Protein AF-A0A7S2XIC7-F1 (afdb_monomer)

Mean predicted aligned error: 9.88 Å

pLDDT: mean 83.04, std 16.06, range [33.81, 97.81]

Foldseek 3Di:
DPPQKQAQVCLVVLLVVLVVVLVVLVVQVVVQVVDPVHDPVSHDDPVVNVVSVCVSVVVNVCSVPCHNVVRDMGRPVVVDCVVVVQLLVQLLVQLPPDSDDDPVSSVVSSVVSVVVVVVVVVVVVVVVVDDPPDDPPDD

Secondary structure (DSSP, 8-state):
---SSB-TTTHHHHHHHHHHHHHHHHHHHHHHHH-TT--GGGS--HHHHHHHHHHHHHHHHHIIIIIIIT---B-GGGGSSHHHHHHHHHHHHHTSS-SS--HHHHHHHHHHHHHHHHHHHHH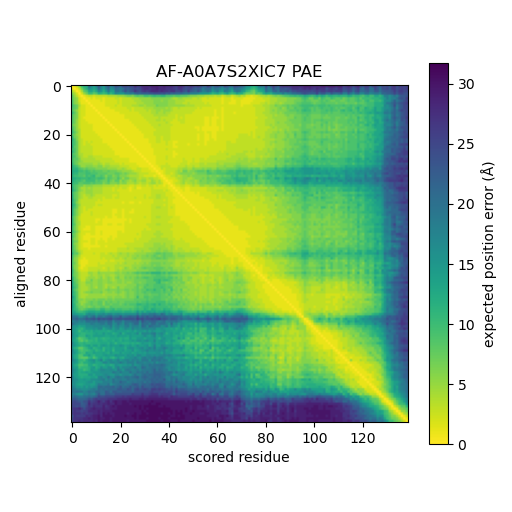HHHHHHSPPS------

Sequence (139 aa):
MYTAYYTPETADAISEKLLSILSWFSDWEKCVEDDPKLTEHNFLSRQTWNGIQRLILGTVAMIQHYVKKGGATISPRATTSDPCENHFANTRANCGSTNSPTCTMAVSCDKKAGAYAESSRVIKANNAAAPPLFQRHNY

Radius of gyration: 22.23 Å; Cα contacts (8 Å, |Δi|>4): 85; chains: 1; bounding box: 57×51×43 Å

Organism: NCBI:txid420275

Structure (mmCIF, N/CA/C/O backbone):
data_AF-A0A7S2XIC7-F1
#
_entry.id   AF-A0A7S2XIC7-F1
#
loop_
_atom_site.group_PDB
_atom_site.id
_atom_site.type_symbol
_atom_site.label_atom_id
_atom_site.label_alt_id
_atom_site.label_comp_id
_atom_site.label_asym_id
_atom_site.label_entity_id
_atom_site.label_seq_id
_atom_site.pdbx_PDB_ins_code
_atom_site.Cartn_x
_atom_site.Cartn_y
_atom_site.Cartn_z
_atom_site.occupancy
_atom_site.B_iso_or_equiv
_atom_site.auth_seq_id
_atom_site.auth_comp_id
_atom_site.auth_asym_id
_atom_site.auth_atom_id
_atom_site.pdbx_PDB_model_num
ATOM 1 N N . MET A 1 1 ? -21.105 2.862 -4.774 1.00 35.16 1 MET A N 1
ATOM 2 C CA . MET A 1 1 ? -20.630 3.658 -3.623 1.00 35.16 1 MET A CA 1
ATOM 3 C C . MET A 1 1 ? -19.250 3.125 -3.254 1.00 35.16 1 MET A C 1
ATOM 5 O O . MET A 1 1 ? -19.171 2.033 -2.715 1.00 35.16 1 MET A O 1
ATOM 9 N N . TYR A 1 2 ? -18.164 3.784 -3.667 1.00 41.81 2 TYR A N 1
ATOM 10 C CA . TYR A 1 2 ? -16.813 3.357 -3.280 1.00 41.81 2 TYR A CA 1
ATOM 11 C C . TYR A 1 2 ? -16.569 3.857 -1.858 1.00 41.81 2 TYR A C 1
ATOM 13 O O . TYR A 1 2 ? -16.404 5.057 -1.645 1.00 41.81 2 TYR A O 1
ATOM 21 N N . THR A 1 3 ? -16.636 2.969 -0.871 1.00 50.62 3 THR A N 1
ATOM 22 C CA . THR A 1 3 ? -16.317 3.327 0.510 1.00 50.62 3 THR A CA 1
ATOM 23 C C . THR A 1 3 ? -14.835 3.678 0.580 1.00 50.62 3 THR A C 1
ATOM 25 O O . THR A 1 3 ? -13.970 2.848 0.324 1.00 50.62 3 THR A O 1
ATOM 28 N N . ALA A 1 4 ? -14.538 4.936 0.910 1.00 71.44 4 ALA A N 1
ATOM 29 C CA . ALA A 1 4 ? -13.183 5.480 1.029 1.00 71.44 4 ALA A CA 1
ATOM 30 C C . ALA A 1 4 ? -12.382 4.906 2.221 1.00 71.44 4 ALA A C 1
ATOM 32 O O . ALA A 1 4 ? -11.345 5.457 2.582 1.00 71.44 4 ALA A O 1
ATOM 33 N N . TYR A 1 5 ? -12.877 3.838 2.849 1.00 85.69 5 TYR A N 1
ATOM 34 C CA . TYR A 1 5 ? -12.397 3.271 4.100 1.00 85.69 5 TYR A CA 1
ATOM 35 C C . TYR A 1 5 ? -12.427 1.746 4.038 1.00 85.69 5 TYR A C 1
ATOM 37 O O . TYR A 1 5 ? -13.311 1.157 3.416 1.00 85.69 5 TYR A O 1
ATOM 45 N N . TYR A 1 6 ? -11.472 1.128 4.722 1.00 89.81 6 TYR A N 1
ATOM 46 C CA . TYR A 1 6 ? -11.457 -0.296 5.016 1.00 89.81 6 TYR A CA 1
ATOM 47 C C . TYR A 1 6 ? -12.249 -0.520 6.303 1.00 89.81 6 TYR A C 1
ATOM 49 O O . TYR A 1 6 ? -11.846 -0.031 7.360 1.00 89.81 6 TYR A O 1
ATOM 57 N N . THR A 1 7 ? -13.372 -1.226 6.202 1.00 93.25 7 THR A N 1
ATOM 58 C CA . THR A 1 7 ? -14.267 -1.546 7.327 1.00 93.25 7 THR A CA 1
ATOM 59 C C . THR A 1 7 ? -14.411 -3.064 7.474 1.00 93.25 7 THR A C 1
ATOM 61 O O . THR A 1 7 ? -14.138 -3.783 6.506 1.00 93.25 7 THR A O 1
ATOM 64 N N . PRO A 1 8 ? -14.849 -3.588 8.634 1.00 92.38 8 PRO A N 1
ATOM 65 C CA . PRO A 1 8 ? -15.044 -5.028 8.820 1.00 92.38 8 PRO A CA 1
ATOM 66 C C . PRO A 1 8 ? -15.951 -5.675 7.762 1.00 92.38 8 PRO A C 1
ATOM 68 O O . PRO A 1 8 ? -15.687 -6.797 7.334 1.00 92.38 8 PRO A O 1
ATOM 71 N N . GLU A 1 9 ? -16.968 -4.952 7.288 1.00 93.00 9 GLU A N 1
ATOM 72 C CA . GLU A 1 9 ? -17.941 -5.422 6.292 1.00 93.00 9 GLU A CA 1
ATOM 73 C C . GLU A 1 9 ? -17.351 -5.483 4.879 1.00 93.00 9 GLU A C 1
ATOM 75 O O . GLU A 1 9 ? -17.787 -6.274 4.048 1.00 93.00 9 GLU A O 1
ATOM 80 N N . THR A 1 10 ? -16.368 -4.630 4.589 1.00 91.62 10 THR A N 1
ATOM 81 C CA . THR A 1 10 ? -15.768 -4.495 3.252 1.00 91.62 10 THR A CA 1
ATOM 82 C C . THR A 1 10 ? -14.412 -5.184 3.134 1.00 91.62 10 THR A C 1
ATOM 84 O O . THR A 1 10 ? -13.912 -5.382 2.026 1.00 91.62 10 THR A O 1
ATOM 87 N N . ALA A 1 11 ? -13.818 -5.568 4.263 1.00 92.31 11 ALA A N 1
ATOM 88 C CA . ALA A 1 11 ? -12.459 -6.073 4.356 1.00 92.31 11 ALA A CA 1
ATOM 89 C C . ALA A 1 11 ? -12.188 -7.313 3.494 1.00 92.31 11 ALA A C 1
ATOM 91 O O . ALA A 1 11 ? -11.136 -7.369 2.853 1.00 92.31 11 ALA A O 1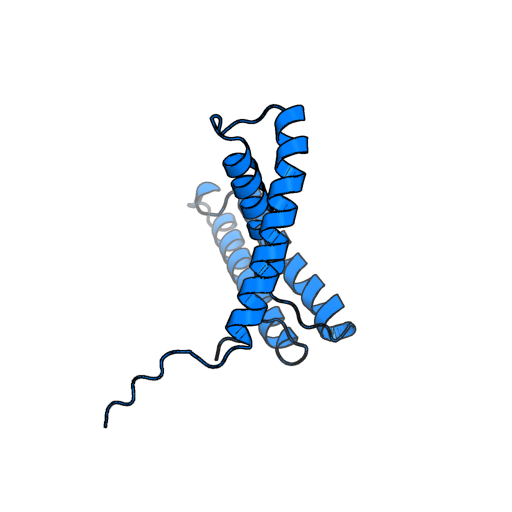
ATOM 92 N N . ASP A 1 12 ? -13.118 -8.270 3.438 1.00 94.75 12 ASP A N 1
ATOM 93 C CA . ASP A 1 12 ? -12.939 -9.486 2.630 1.00 94.75 12 ASP A CA 1
ATOM 94 C C . ASP A 1 12 ? -12.954 -9.146 1.140 1.00 94.75 12 ASP A C 1
ATOM 96 O O . ASP A 1 12 ? -11.987 -9.418 0.434 1.00 94.75 12 ASP A O 1
ATOM 100 N N . ALA A 1 13 ? -13.981 -8.422 0.689 1.00 94.88 13 ALA A N 1
ATOM 101 C CA . ALA A 1 13 ? -14.116 -8.011 -0.706 1.00 94.88 13 ALA A CA 1
ATOM 102 C C . ALA A 1 13 ? -12.934 -7.153 -1.193 1.00 94.88 13 ALA A C 1
ATOM 104 O O . ALA A 1 13 ? -12.535 -7.229 -2.356 1.00 94.88 13 ALA A O 1
ATOM 105 N N . ILE A 1 14 ? -12.366 -6.310 -0.325 1.00 93.06 14 ILE A N 1
ATOM 106 C CA . ILE A 1 14 ? -11.173 -5.518 -0.651 1.00 93.06 14 ILE A CA 1
ATOM 107 C C . ILE A 1 14 ? -9.930 -6.411 -0.701 1.00 93.06 14 ILE A C 1
ATOM 109 O O . ILE A 1 14 ? -9.144 -6.291 -1.640 1.00 93.06 14 ILE A O 1
ATOM 113 N N . SER A 1 15 ? -9.760 -7.312 0.270 1.00 95.06 15 SER A N 1
ATOM 114 C CA . SER A 1 15 ? -8.629 -8.248 0.302 1.00 95.06 15 SER A CA 1
ATOM 115 C C . SER A 1 15 ? -8.615 -9.148 -0.934 1.00 95.06 15 SER A C 1
ATOM 117 O O . SER A 1 15 ? -7.577 -9.290 -1.572 1.00 95.06 15 SER A O 1
ATOM 119 N N . GLU A 1 16 ? -9.767 -9.690 -1.326 1.00 96.81 16 GLU A N 1
ATOM 120 C CA . GLU A 1 16 ? -9.917 -10.516 -2.528 1.00 96.81 16 GLU A CA 1
ATOM 121 C C . GLU A 1 16 ? -9.555 -9.749 -3.800 1.00 96.81 16 GLU A C 1
ATOM 123 O O . GLU A 1 16 ? -8.805 -10.255 -4.633 1.00 96.81 16 GLU A O 1
ATOM 128 N N . LYS A 1 17 ? -10.015 -8.499 -3.941 1.00 95.94 17 LYS A N 1
ATOM 129 C CA . LYS A 1 17 ? -9.649 -7.652 -5.088 1.00 95.94 17 LYS A CA 1
ATOM 130 C C . LYS A 1 17 ? -8.148 -7.395 -5.154 1.00 95.94 17 LYS A C 1
ATOM 132 O O . LYS A 1 17 ? -7.562 -7.480 -6.229 1.00 95.94 17 LYS A O 1
ATOM 137 N N . LEU A 1 18 ? -7.525 -7.095 -4.017 1.00 95.56 18 LEU A N 1
ATOM 138 C CA . LEU A 1 18 ? -6.082 -6.880 -3.928 1.00 95.56 18 LEU A CA 1
ATOM 139 C C . LEU A 1 18 ? -5.299 -8.142 -4.321 1.00 95.56 18 LEU A C 1
ATOM 141 O O . LEU A 1 18 ? -4.353 -8.058 -5.102 1.00 95.56 18 LEU A O 1
ATOM 145 N N . LEU A 1 19 ? -5.719 -9.313 -3.838 1.00 97.69 19 LEU A N 1
ATOM 146 C CA . LEU A 1 19 ? -5.098 -10.593 -4.187 1.00 97.69 19 LEU A CA 1
ATOM 147 C C . LEU A 1 19 ? -5.337 -10.984 -5.652 1.00 97.69 19 LEU A C 1
ATOM 149 O O . LEU A 1 19 ? -4.441 -11.535 -6.283 1.00 97.69 19 LEU A O 1
ATOM 153 N N . SER A 1 20 ? -6.496 -10.650 -6.223 1.00 97.81 20 SER A N 1
ATOM 154 C CA . SER A 1 20 ? -6.774 -10.848 -7.650 1.00 97.81 20 SER A CA 1
ATOM 155 C C . SER A 1 20 ? -5.857 -9.998 -8.533 1.00 97.81 20 SER A C 1
ATOM 157 O O . SER A 1 20 ? -5.329 -10.505 -9.521 1.00 97.81 20 SER A O 1
ATOM 159 N N . ILE A 1 21 ? -5.603 -8.741 -8.151 1.00 95.94 21 ILE A N 1
ATOM 160 C CA . ILE A 1 21 ? -4.622 -7.884 -8.834 1.00 95.94 21 ILE A CA 1
ATOM 161 C C . ILE A 1 21 ? -3.230 -8.515 -8.756 1.00 95.94 21 ILE A C 1
ATOM 163 O O . ILE A 1 21 ? -2.544 -8.599 -9.771 1.00 95.94 21 ILE A O 1
ATOM 167 N N . LEU A 1 22 ? -2.821 -8.986 -7.574 1.00 97.19 22 LEU A N 1
ATOM 168 C CA . LEU A 1 22 ? -1.524 -9.641 -7.400 1.00 97.19 22 LEU A CA 1
ATOM 169 C C . LEU A 1 22 ? -1.387 -10.879 -8.294 1.00 97.19 22 LEU A C 1
ATOM 171 O O . LEU A 1 22 ? -0.378 -11.007 -8.979 1.00 97.19 22 LEU A O 1
ATOM 175 N N . SER A 1 23 ? -2.413 -11.736 -8.327 1.00 97.69 23 SER A N 1
ATOM 176 C CA . SER A 1 23 ? -2.452 -12.918 -9.195 1.00 97.69 23 SER A CA 1
ATOM 177 C C . SER A 1 23 ? -2.285 -12.536 -10.661 1.00 97.69 23 SER A C 1
ATOM 179 O O . SER A 1 23 ? -1.455 -13.119 -11.344 1.00 97.69 23 SER A O 1
ATOM 181 N N . TRP A 1 24 ? -3.008 -11.515 -11.128 1.00 97.44 24 TRP A N 1
ATOM 182 C CA . TRP A 1 24 ? -2.917 -11.064 -12.515 1.00 97.44 24 TRP A CA 1
ATOM 183 C C . TRP A 1 24 ? -1.504 -10.592 -12.889 1.00 97.44 24 TRP A C 1
ATOM 185 O O . TRP A 1 24 ? -1.001 -10.936 -13.956 1.00 97.44 24 TRP A O 1
ATOM 195 N N . PHE A 1 25 ? -0.832 -9.843 -12.007 1.00 96.75 25 PHE A N 1
ATOM 196 C CA . PHE A 1 25 ? 0.557 -9.438 -12.244 1.00 96.75 25 PHE A CA 1
ATOM 197 C C . PHE A 1 25 ? 1.528 -10.623 -12.210 1.00 96.75 25 PHE A C 1
ATOM 199 O O . PHE A 1 25 ? 2.455 -10.650 -13.013 1.00 96.75 25 PHE A O 1
ATOM 206 N N . SER A 1 26 ? 1.319 -11.594 -11.319 1.00 96.88 26 SER A N 1
ATOM 207 C CA . SER A 1 26 ? 2.116 -12.826 -11.284 1.00 96.88 26 SER A CA 1
ATOM 208 C C . SER A 1 26 ? 1.942 -13.664 -12.550 1.00 96.88 26 SER A C 1
ATOM 210 O O . SER A 1 26 ? 2.919 -14.195 -13.071 1.00 96.88 26 SER A O 1
ATOM 212 N N . ASP A 1 27 ? 0.723 -13.746 -13.084 1.00 96.88 27 ASP A N 1
ATOM 213 C CA . ASP A 1 27 ? 0.466 -14.429 -14.351 1.00 96.88 27 ASP A CA 1
ATOM 214 C C . ASP A 1 27 ? 1.148 -13.698 -15.516 1.00 96.88 27 ASP A C 1
ATOM 216 O O . ASP A 1 27 ? 1.718 -14.341 -16.397 1.00 96.88 27 ASP A O 1
ATOM 220 N N . TRP A 1 28 ? 1.154 -12.359 -15.506 1.00 95.44 28 TRP A N 1
ATOM 221 C CA . TRP A 1 28 ? 1.872 -11.563 -16.504 1.00 95.44 28 TRP A CA 1
ATOM 222 C C . TRP A 1 28 ? 3.394 -11.762 -16.420 1.00 95.44 28 TRP A C 1
ATOM 224 O O . TRP A 1 28 ? 4.015 -11.998 -17.455 1.00 95.44 28 TRP A O 1
ATOM 234 N N . GLU A 1 29 ? 3.984 -11.729 -15.220 1.00 95.69 29 GLU A N 1
ATOM 235 C CA . GLU A 1 29 ? 5.410 -12.025 -15.002 1.00 95.69 29 GLU A CA 1
ATOM 236 C C . GLU A 1 29 ? 5.776 -13.380 -15.611 1.00 95.69 29 GLU A C 1
ATOM 238 O O . GLU A 1 29 ? 6.668 -13.466 -16.453 1.00 95.69 29 GLU A O 1
ATOM 243 N N . LYS A 1 30 ? 5.000 -14.416 -15.280 1.00 95.19 30 LYS A N 1
ATOM 244 C CA . LYS A 1 30 ? 5.218 -15.767 -15.791 1.00 95.19 30 LYS A CA 1
ATOM 245 C C . LYS A 1 30 ? 5.082 -15.858 -17.313 1.00 95.19 30 LYS A C 1
ATOM 247 O O . LYS A 1 30 ? 5.900 -16.499 -17.959 1.00 95.19 30 LYS A O 1
ATOM 252 N N . CYS A 1 31 ? 4.087 -15.192 -17.906 1.00 95.25 31 CYS A N 1
ATOM 253 C CA . CYS A 1 31 ? 3.943 -15.144 -19.366 1.00 95.25 31 CYS A CA 1
ATOM 254 C C . CYS A 1 31 ? 5.173 -14.531 -20.053 1.00 95.25 31 CYS A C 1
ATOM 256 O O . CYS A 1 31 ? 5.513 -14.936 -21.161 1.00 95.25 31 CYS A O 1
ATOM 258 N N . VAL A 1 32 ? 5.818 -13.547 -19.417 1.00 93.69 32 VAL A N 1
ATOM 259 C CA . VAL A 1 32 ? 7.046 -12.928 -19.932 1.00 93.69 32 VAL A CA 1
ATOM 260 C C . VAL A 1 32 ? 8.247 -13.859 -19.770 1.00 93.69 32 VAL A C 1
ATOM 262 O O . VAL A 1 32 ? 9.056 -13.943 -20.688 1.00 93.69 32 VAL A O 1
ATOM 265 N N . GLU A 1 33 ? 8.356 -14.570 -18.646 1.00 92.56 33 GLU A N 1
ATOM 266 C CA . GLU A 1 33 ? 9.439 -15.535 -18.395 1.00 92.56 33 GLU A CA 1
ATOM 267 C C . GLU A 1 33 ? 9.367 -16.773 -19.306 1.00 92.56 33 GLU A C 1
ATOM 269 O O . GLU A 1 33 ? 10.403 -17.287 -19.730 1.00 92.56 33 GLU A O 1
ATOM 274 N N . ASP A 1 34 ? 8.156 -17.236 -19.628 1.00 94.75 34 ASP A N 1
ATOM 275 C CA . ASP A 1 34 ? 7.924 -18.445 -20.425 1.00 94.75 34 ASP A CA 1
ATOM 276 C C . ASP A 1 34 ? 8.048 -18.205 -21.951 1.00 94.75 34 ASP A C 1
ATOM 278 O O . ASP A 1 34 ? 8.207 -19.169 -22.708 1.00 94.75 34 ASP A O 1
ATOM 282 N N . ASP A 1 35 ? 7.980 -16.954 -22.438 1.00 93.94 35 ASP A N 1
ATOM 283 C CA . ASP A 1 35 ? 8.106 -16.634 -23.870 1.00 93.94 35 ASP A CA 1
ATOM 284 C C . ASP A 1 35 ? 9.559 -16.276 -24.250 1.00 93.94 35 ASP A C 1
ATOM 286 O O . ASP A 1 35 ? 10.038 -15.185 -23.933 1.00 93.94 35 ASP A O 1
ATOM 290 N N . PRO A 1 36 ? 10.261 -17.123 -25.029 1.00 91.00 36 PRO A N 1
ATOM 291 C CA . PRO A 1 36 ? 11.650 -16.881 -25.422 1.00 91.00 36 PRO A CA 1
ATOM 292 C C . PRO A 1 36 ? 11.845 -15.668 -26.350 1.00 91.00 36 PRO A C 1
ATOM 294 O O . PRO A 1 36 ? 12.985 -15.308 -26.648 1.00 91.00 36 PRO A O 1
ATOM 297 N N . LYS A 1 37 ? 10.768 -15.059 -26.865 1.00 93.31 37 LYS A N 1
ATOM 298 C CA . LYS A 1 37 ? 10.822 -13.827 -27.672 1.00 93.31 37 LYS A CA 1
ATOM 299 C C . LYS A 1 37 ? 10.766 -12.562 -26.822 1.00 93.31 37 LYS A C 1
ATOM 301 O O . LYS A 1 37 ? 11.027 -11.478 -27.349 1.00 93.31 37 LYS A O 1
ATOM 306 N N . LEU A 1 38 ? 10.374 -12.683 -25.558 1.00 91.00 38 LEU A N 1
ATOM 307 C CA . LEU A 1 38 ? 10.271 -11.570 -24.631 1.00 91.00 38 LEU A CA 1
ATOM 308 C C . LEU A 1 38 ? 11.558 -11.444 -23.816 1.00 91.00 38 LEU A C 1
ATOM 310 O O . LEU A 1 38 ? 12.379 -12.353 -23.720 1.00 91.00 38 LEU A O 1
ATOM 314 N N . THR A 1 39 ? 11.764 -10.251 -23.281 1.00 88.50 39 THR A N 1
ATOM 315 C CA . THR A 1 39 ? 12.936 -9.895 -22.484 1.00 88.50 39 THR A CA 1
ATOM 316 C C . THR A 1 39 ? 12.495 -9.418 -21.110 1.00 88.50 39 THR A C 1
ATOM 318 O O . THR A 1 39 ? 11.330 -9.076 -20.900 1.00 88.50 39 THR A O 1
ATOM 321 N N . GLU A 1 40 ? 13.441 -9.293 -20.182 1.00 79.94 40 GLU A N 1
ATOM 322 C CA . GLU A 1 40 ? 13.197 -8.736 -18.844 1.00 79.94 40 GLU A CA 1
ATOM 323 C C . GLU A 1 40 ? 12.584 -7.319 -18.856 1.00 79.94 40 GLU A C 1
ATOM 325 O O . GLU A 1 40 ? 11.990 -6.891 -17.871 1.00 79.94 40 GLU A O 1
ATOM 330 N N . HIS A 1 41 ? 12.673 -6.590 -19.975 1.00 88.50 41 HIS A N 1
ATOM 331 C CA . HIS A 1 41 ? 12.070 -5.264 -20.145 1.00 88.50 41 HIS A CA 1
ATOM 332 C C . HIS A 1 41 ? 10.582 -5.296 -20.527 1.00 88.50 41 HIS A C 1
ATOM 334 O O . HIS A 1 41 ? 9.935 -4.249 -20.562 1.00 88.50 41 HIS A O 1
ATOM 340 N N . ASN A 1 42 ? 10.031 -6.472 -20.834 1.00 93.94 42 ASN A N 1
ATOM 341 C CA . ASN A 1 42 ? 8.613 -6.650 -21.149 1.00 93.94 42 ASN A CA 1
ATOM 342 C C . ASN A 1 42 ? 7.738 -6.791 -19.895 1.00 93.94 42 ASN A C 1
ATOM 344 O O . ASN A 1 42 ? 6.511 -6.782 -20.004 1.00 93.94 42 ASN A O 1
ATOM 348 N N . PHE A 1 43 ? 8.365 -6.879 -18.721 1.00 95.88 43 PHE A N 1
ATOM 349 C CA . PHE A 1 43 ? 7.716 -6.806 -17.421 1.00 95.88 43 PHE A CA 1
ATOM 350 C C . PHE A 1 43 ? 8.273 -5.633 -16.598 1.00 95.88 43 PHE A C 1
ATOM 352 O O . PHE A 1 43 ? 9.159 -4.888 -17.020 1.00 95.88 43 PHE A O 1
ATOM 359 N N . LEU A 1 44 ? 7.710 -5.432 -15.409 1.00 94.56 44 LEU A N 1
ATOM 360 C CA . LEU A 1 44 ? 8.183 -4.438 -14.460 1.00 94.56 44 LEU A CA 1
ATOM 361 C C . LEU A 1 44 ? 9.607 -4.755 -13.999 1.00 94.56 44 LEU A C 1
ATOM 363 O O . LEU A 1 44 ? 9.977 -5.912 -13.811 1.00 94.56 44 LEU A O 1
ATOM 367 N N . SER A 1 45 ? 10.384 -3.707 -13.710 1.00 94.88 45 SER A N 1
ATOM 368 C CA . SER A 1 45 ? 11.681 -3.897 -13.061 1.00 94.88 45 SER A CA 1
ATOM 369 C C . SER A 1 45 ? 11.512 -4.674 -11.752 1.00 94.88 45 SER A C 1
ATOM 371 O O . SER A 1 45 ? 10.540 -4.466 -11.016 1.00 94.88 45 SER A O 1
ATOM 373 N N . ARG A 1 46 ? 12.496 -5.508 -11.402 1.00 92.56 46 ARG A N 1
ATOM 374 C CA . ARG A 1 46 ? 12.472 -6.293 -10.157 1.00 92.56 46 ARG A CA 1
ATOM 375 C C . ARG A 1 46 ? 12.216 -5.432 -8.917 1.00 92.56 46 ARG A C 1
ATOM 377 O O . ARG A 1 46 ? 11.522 -5.855 -7.996 1.00 92.56 46 ARG A O 1
ATOM 384 N N . GLN A 1 47 ? 12.765 -4.217 -8.878 1.00 94.94 47 GLN A N 1
ATOM 385 C CA . GLN A 1 47 ? 12.545 -3.287 -7.770 1.00 94.94 47 GLN A CA 1
ATOM 386 C C . GLN A 1 47 ? 11.084 -2.828 -7.697 1.00 94.94 47 GLN A C 1
ATOM 388 O O . GLN A 1 47 ? 10.491 -2.851 -6.617 1.00 94.94 47 GLN A O 1
ATOM 393 N N . THR A 1 48 ? 10.503 -2.441 -8.833 1.00 95.06 48 THR A N 1
ATOM 394 C CA . THR A 1 48 ? 9.095 -2.036 -8.926 1.00 95.06 48 THR A CA 1
ATOM 395 C C . THR A 1 48 ? 8.174 -3.187 -8.543 1.00 95.06 48 THR A C 1
ATOM 397 O O . THR A 1 48 ? 7.269 -2.997 -7.733 1.00 95.06 48 THR A O 1
ATOM 400 N N . TRP A 1 49 ? 8.436 -4.385 -9.067 1.00 95.62 49 TRP A N 1
ATOM 401 C CA . TRP A 1 49 ? 7.610 -5.555 -8.800 1.00 95.62 49 TRP A CA 1
ATOM 402 C C . TRP A 1 49 ? 7.619 -5.950 -7.321 1.00 95.62 49 TRP A C 1
ATOM 404 O O . TRP A 1 49 ? 6.560 -6.0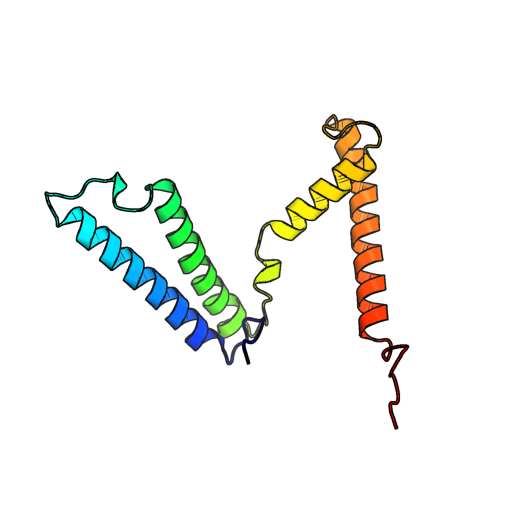16 -6.696 1.00 95.62 49 TRP A O 1
ATOM 414 N N . ASN A 1 50 ? 8.806 -6.058 -6.714 1.00 95.75 50 ASN A N 1
ATOM 415 C CA . ASN A 1 50 ? 8.945 -6.278 -5.271 1.00 95.75 50 ASN A CA 1
ATOM 416 C C . ASN A 1 50 ? 8.189 -5.219 -4.448 1.00 95.75 50 ASN A C 1
ATOM 418 O O . ASN A 1 50 ? 7.622 -5.526 -3.397 1.00 95.75 50 ASN A O 1
ATOM 422 N N . GLY A 1 51 ? 8.195 -3.962 -4.902 1.00 96.12 51 GLY A N 1
ATOM 423 C CA . GLY A 1 51 ? 7.450 -2.872 -4.276 1.00 96.12 51 GLY A CA 1
ATOM 424 C C . GLY A 1 51 ? 5.939 -3.105 -4.304 1.00 96.12 51 GLY A C 1
ATOM 425 O O . GLY A 1 51 ? 5.286 -2.993 -3.267 1.00 96.12 51 GLY A O 1
ATOM 426 N N . ILE A 1 52 ? 5.394 -3.490 -5.460 1.00 95.44 52 ILE A N 1
ATOM 427 C CA . ILE A 1 52 ? 3.965 -3.788 -5.634 1.00 95.44 52 ILE A CA 1
ATOM 428 C C . ILE A 1 52 ? 3.545 -4.983 -4.775 1.00 95.44 52 ILE A C 1
ATOM 430 O O . ILE A 1 52 ? 2.549 -4.890 -4.057 1.00 95.44 52 ILE A O 1
ATOM 434 N N . GLN A 1 53 ? 4.321 -6.072 -4.778 1.00 97.12 53 GLN A N 1
ATOM 435 C CA . GLN A 1 53 ? 4.039 -7.251 -3.953 1.00 97.12 53 GLN A CA 1
ATOM 436 C C . GLN A 1 53 ? 3.955 -6.887 -2.467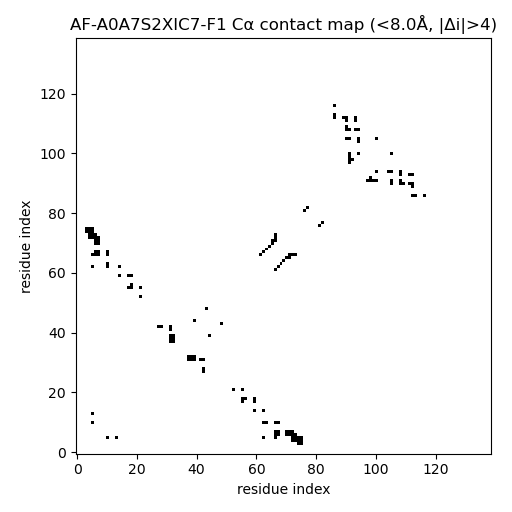 1.00 97.12 53 GLN A C 1
ATOM 438 O O . GLN A 1 53 ? 2.987 -7.235 -1.789 1.00 97.12 53 GLN A O 1
ATOM 443 N N . ARG A 1 54 ? 4.940 -6.134 -1.959 1.00 96.38 54 ARG A N 1
ATOM 444 C CA . ARG A 1 54 ? 4.964 -5.675 -0.560 1.00 96.38 54 ARG A CA 1
ATOM 445 C C . ARG A 1 54 ? 3.794 -4.754 -0.238 1.00 96.38 54 ARG A C 1
ATOM 447 O O . ARG A 1 54 ? 3.203 -4.897 0.829 1.00 96.38 54 ARG A O 1
ATOM 454 N N . LEU A 1 55 ? 3.454 -3.836 -1.142 1.00 94.75 55 LEU A N 1
ATOM 455 C CA . LEU A 1 55 ? 2.328 -2.923 -0.965 1.00 94.75 55 LEU A CA 1
ATOM 456 C C . LEU A 1 55 ? 1.011 -3.695 -0.845 1.00 94.75 55 LEU A C 1
ATOM 458 O O . LEU A 1 55 ? 0.249 -3.469 0.096 1.00 94.75 55 LEU A O 1
ATOM 462 N N . ILE A 1 56 ? 0.757 -4.627 -1.764 1.00 95.88 56 ILE A N 1
ATOM 463 C CA . ILE A 1 56 ? -0.480 -5.409 -1.783 1.00 95.88 56 ILE A CA 1
ATOM 464 C C . ILE A 1 56 ? -0.557 -6.326 -0.560 1.00 95.88 56 ILE A C 1
ATOM 466 O O . ILE A 1 56 ? -1.513 -6.237 0.211 1.00 95.88 56 ILE A O 1
ATOM 470 N N . LEU A 1 57 ? 0.458 -7.165 -0.338 1.00 97.44 57 LEU A N 1
ATOM 471 C CA . LEU A 1 57 ? 0.459 -8.132 0.764 1.00 97.44 57 LEU A CA 1
ATOM 472 C C . LEU A 1 57 ? 0.461 -7.442 2.131 1.00 97.44 57 LEU A C 1
ATOM 474 O O . LEU A 1 57 ? -0.246 -7.876 3.038 1.00 97.44 57 LEU A O 1
ATOM 478 N N . GLY A 1 58 ? 1.197 -6.336 2.272 1.00 95.94 58 GLY A N 1
ATOM 479 C CA . GLY A 1 58 ? 1.187 -5.516 3.482 1.00 95.94 58 GLY A CA 1
ATOM 480 C C . GLY A 1 58 ? -0.187 -4.903 3.754 1.00 95.94 58 GLY A C 1
ATOM 481 O O . GLY A 1 58 ? -0.663 -4.941 4.889 1.00 95.94 58 GLY A O 1
ATOM 482 N N . THR A 1 59 ? -0.868 -4.413 2.713 1.00 94.69 59 THR A N 1
ATOM 483 C CA . THR A 1 59 ? -2.232 -3.875 2.838 1.00 94.69 59 THR A CA 1
ATOM 484 C C . THR A 1 59 ? -3.222 -4.965 3.245 1.00 94.69 59 THR A C 1
ATOM 486 O O . THR A 1 59 ? -4.013 -4.755 4.163 1.00 94.69 59 THR A O 1
ATOM 489 N N . VAL A 1 60 ? -3.154 -6.148 2.626 1.00 96.38 60 VAL A N 1
ATOM 490 C CA . VAL A 1 60 ? -4.001 -7.293 2.994 1.00 96.38 60 VAL A CA 1
ATOM 491 C C . VAL A 1 60 ? -3.743 -7.710 4.443 1.00 96.38 60 VAL A C 1
ATOM 493 O O . VAL A 1 60 ? -4.690 -7.831 5.215 1.00 96.38 60 VAL A O 1
ATOM 496 N N . ALA A 1 61 ? -2.482 -7.854 4.858 1.00 97.06 61 ALA A N 1
ATOM 497 C CA . ALA A 1 61 ? -2.136 -8.206 6.235 1.00 97.06 61 ALA A CA 1
ATOM 498 C C . ALA A 1 61 ? -2.660 -7.174 7.250 1.00 97.06 61 ALA A C 1
ATOM 500 O O . ALA A 1 61 ? -3.214 -7.547 8.286 1.00 97.06 61 ALA A O 1
ATOM 501 N N . MET A 1 62 ? -2.550 -5.881 6.933 1.00 95.50 62 MET A N 1
ATOM 502 C CA . MET A 1 62 ? -3.096 -4.796 7.749 1.00 95.50 62 MET A CA 1
ATOM 503 C C . MET A 1 62 ? -4.624 -4.891 7.873 1.00 95.50 62 MET A C 1
ATOM 505 O O . MET A 1 62 ? -5.149 -4.774 8.981 1.00 95.50 62 MET A O 1
ATOM 509 N N . ILE A 1 63 ? -5.339 -5.136 6.770 1.00 95.00 63 ILE A N 1
ATOM 510 C CA . ILE A 1 63 ? -6.798 -5.325 6.776 1.00 95.00 63 ILE A CA 1
ATOM 511 C C . ILE A 1 63 ? -7.170 -6.533 7.645 1.00 95.00 63 ILE A C 1
ATOM 513 O O . ILE A 1 63 ? -8.013 -6.424 8.534 1.00 95.00 63 ILE A O 1
ATOM 517 N N . GLN A 1 64 ? -6.510 -7.673 7.452 1.00 95.50 64 GLN A N 1
ATOM 518 C CA . GLN A 1 64 ? -6.808 -8.891 8.207 1.00 95.50 64 GLN A CA 1
ATOM 519 C C . GLN A 1 64 ? -6.564 -8.710 9.714 1.00 95.50 64 GLN A C 1
ATOM 521 O O . GLN A 1 64 ? -7.394 -9.095 10.541 1.00 95.50 64 GLN A O 1
ATOM 526 N N . HIS A 1 65 ? -5.451 -8.078 10.090 1.00 95.62 65 HIS A N 1
ATOM 527 C CA . HIS A 1 65 ? -5.081 -7.923 11.493 1.00 95.62 65 HIS A CA 1
ATOM 528 C C . HIS A 1 65 ? -5.877 -6.827 12.211 1.00 95.62 65 HIS A C 1
ATOM 530 O O . HIS A 1 65 ? -6.432 -7.067 13.282 1.00 95.62 65 HIS A O 1
ATOM 536 N N . TYR A 1 66 ? -5.947 -5.623 11.642 1.00 92.56 66 TYR A N 1
ATOM 537 C CA . TYR A 1 66 ? -6.525 -4.471 12.335 1.00 92.56 66 TYR A CA 1
ATOM 538 C C . TYR A 1 66 ? -8.016 -4.296 12.058 1.00 92.56 66 TYR A C 1
ATOM 540 O O . TYR A 1 66 ? -8.762 -3.958 12.972 1.00 92.56 66 TYR A O 1
ATOM 548 N N . VAL A 1 67 ? -8.472 -4.555 10.830 1.00 93.12 67 VAL A N 1
ATOM 549 C CA . VAL A 1 67 ? -9.876 -4.339 10.445 1.00 93.12 67 VAL A CA 1
ATOM 550 C C . VAL A 1 67 ? -10.719 -5.566 10.784 1.00 93.12 67 VAL A C 1
ATOM 552 O O . VAL A 1 67 ? -11.665 -5.459 11.557 1.00 93.12 67 VAL A O 1
ATOM 555 N N . LYS A 1 68 ? -10.356 -6.753 10.279 1.00 91.56 68 LYS A N 1
ATOM 556 C CA . LYS A 1 68 ? -11.141 -7.984 10.501 1.00 91.56 68 LYS A CA 1
ATOM 557 C C . LYS A 1 68 ? -11.042 -8.493 11.931 1.00 91.56 68 LYS A C 1
ATOM 559 O O . LYS A 1 68 ? -12.066 -8.697 12.573 1.00 91.56 68 LYS A O 1
ATOM 564 N N . LYS A 1 69 ? -9.823 -8.708 12.433 1.00 92.00 69 LYS A N 1
ATOM 565 C CA . LYS A 1 69 ? -9.619 -9.21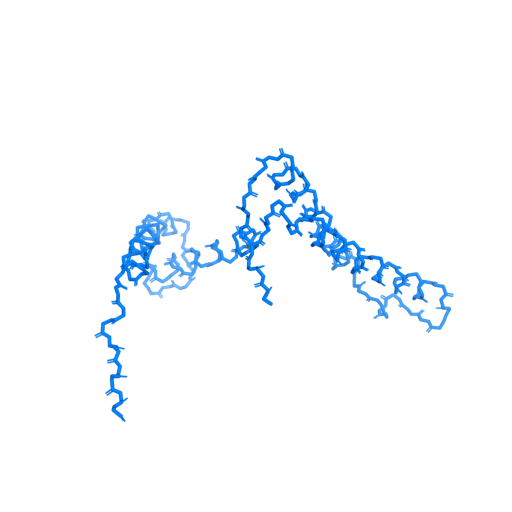6 13.798 1.00 92.00 69 LYS A CA 1
ATOM 566 C C . LYS A 1 69 ? -9.790 -8.125 14.860 1.00 92.00 69 LYS A C 1
ATOM 568 O O . LYS A 1 69 ? -10.303 -8.410 15.936 1.00 92.00 69 LYS A O 1
ATOM 573 N N . GLY A 1 70 ? -9.347 -6.901 14.569 1.00 87.62 70 GLY A N 1
ATOM 574 C CA . GLY A 1 70 ? -9.364 -5.784 15.519 1.00 87.62 70 GLY A CA 1
ATOM 575 C C . GLY A 1 70 ? -10.621 -4.908 15.495 1.00 87.62 70 GLY A C 1
ATOM 576 O O . GLY A 1 70 ? -10.791 -4.097 16.401 1.00 87.62 70 GLY A O 1
ATOM 577 N N . GLY A 1 71 ? -11.489 -5.032 14.485 1.00 88.94 71 GLY A N 1
ATOM 578 C CA . GLY A 1 71 ? -12.693 -4.203 14.345 1.00 88.94 71 GLY A CA 1
ATOM 579 C C . GLY A 1 71 ? -12.422 -2.735 13.985 1.00 88.94 71 GLY A C 1
ATOM 580 O O . GLY A 1 71 ? -13.321 -1.903 14.091 1.00 88.94 71 GLY A O 1
ATOM 581 N N . ALA A 1 72 ? -11.195 -2.384 13.587 1.00 90.12 72 ALA A N 1
ATOM 582 C CA . ALA A 1 72 ? -10.841 -1.010 13.248 1.00 90.12 72 ALA A CA 1
ATOM 583 C C . ALA A 1 72 ? -11.439 -0.577 11.901 1.00 90.12 72 ALA A C 1
ATOM 585 O O . ALA A 1 72 ? -11.666 -1.388 11.009 1.00 90.12 72 ALA A O 1
ATOM 586 N N . THR A 1 73 ? -11.608 0.733 11.722 1.00 90.75 73 THR A N 1
ATOM 587 C CA . THR A 1 73 ? -11.846 1.343 10.408 1.00 90.75 73 THR A CA 1
ATOM 588 C C . THR A 1 73 ? -10.606 2.121 9.989 1.00 90.75 73 THR A C 1
ATOM 590 O O . THR A 1 73 ? -10.139 2.985 10.730 1.00 90.75 73 THR A O 1
ATOM 593 N N . ILE A 1 74 ? -10.064 1.829 8.806 1.00 88.50 74 ILE A N 1
ATOM 594 C CA . ILE A 1 74 ? -8.825 2.445 8.310 1.00 88.50 74 ILE A CA 1
ATOM 595 C C . ILE A 1 74 ? -9.116 3.296 7.078 1.00 88.50 74 ILE A C 1
ATOM 597 O O . ILE A 1 74 ? -9.780 2.854 6.145 1.00 88.50 74 ILE A O 1
ATOM 601 N N . SER A 1 75 ? -8.579 4.518 7.051 1.00 87.25 75 SER A N 1
ATOM 602 C CA . SER A 1 75 ? -8.511 5.322 5.829 1.00 87.25 75 SER A CA 1
ATOM 603 C C . SER A 1 75 ? -7.259 4.938 5.036 1.00 87.25 75 SER A C 1
ATOM 605 O O . SER A 1 75 ? -6.156 5.148 5.545 1.00 87.25 75 SER A O 1
ATOM 607 N N . PRO A 1 76 ? -7.371 4.456 3.788 1.00 83.12 76 PRO A N 1
ATOM 608 C CA . PRO A 1 76 ? -6.212 4.112 2.961 1.00 83.12 76 PRO A CA 1
ATOM 609 C C . PRO A 1 76 ? -5.321 5.324 2.673 1.00 83.12 76 PRO A C 1
ATOM 611 O O . PRO A 1 76 ? -4.119 5.200 2.489 1.00 83.12 76 PRO A O 1
ATOM 614 N N . ARG A 1 77 ? -5.894 6.534 2.675 1.00 81.25 77 ARG A N 1
ATOM 615 C CA . ARG A 1 77 ? -5.128 7.779 2.503 1.00 81.25 77 ARG A CA 1
ATOM 616 C C . ARG A 1 77 ? -4.198 8.071 3.676 1.00 81.25 77 ARG A C 1
ATOM 618 O O . ARG A 1 77 ? -3.251 8.828 3.525 1.00 81.25 77 ARG A O 1
ATOM 625 N N . ALA A 1 78 ? -4.486 7.519 4.852 1.00 78.44 78 ALA A N 1
ATOM 626 C CA . ALA A 1 78 ? -3.651 7.709 6.031 1.00 78.44 78 ALA A CA 1
ATOM 627 C C . ALA A 1 78 ? -2.453 6.748 6.067 1.00 78.44 78 ALA A C 1
ATOM 629 O O . ALA A 1 78 ? -1.588 6.906 6.922 1.00 78.44 78 ALA A O 1
ATOM 630 N N . THR A 1 79 ? -2.400 5.760 5.168 1.00 82.75 79 THR A N 1
ATOM 631 C CA . THR A 1 79 ? -1.322 4.762 5.119 1.00 82.75 79 THR A CA 1
ATOM 632 C C . THR A 1 79 ? -0.241 5.102 4.092 1.00 82.75 79 THR A C 1
ATOM 634 O O . THR A 1 79 ? 0.687 4.317 3.916 1.00 82.75 79 THR A O 1
ATOM 637 N N . THR A 1 80 ? -0.357 6.233 3.388 1.00 84.75 80 THR A N 1
ATOM 638 C CA . THR A 1 8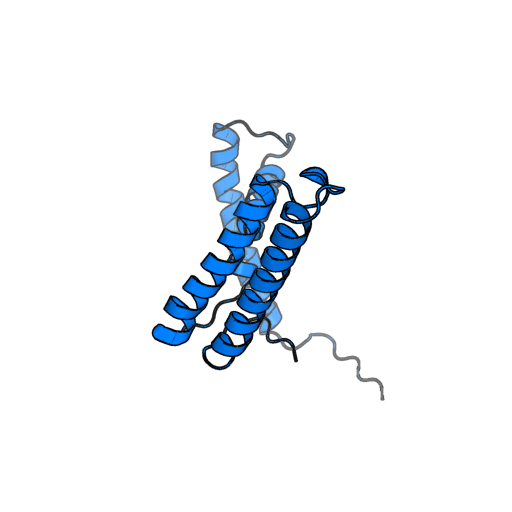0 ? 0.638 6.702 2.411 1.00 84.75 80 THR A CA 1
ATOM 639 C C . THR A 1 80 ? 1.648 7.661 3.048 1.00 84.75 80 THR A C 1
ATOM 641 O O . THR A 1 80 ? 1.509 8.060 4.206 1.00 84.75 80 THR A O 1
ATOM 644 N N . SER A 1 81 ? 2.682 8.036 2.291 1.00 86.31 81 SER A N 1
ATOM 645 C CA . SER A 1 81 ? 3.673 9.040 2.696 1.00 86.31 81 SER A CA 1
ATOM 646 C C . SER A 1 81 ? 3.192 10.483 2.529 1.00 86.31 81 SER A C 1
ATOM 648 O O . SER A 1 81 ? 3.845 11.385 3.057 1.00 86.31 81 SER A O 1
ATOM 650 N N . ASP A 1 82 ? 2.052 10.727 1.871 1.00 83.94 82 ASP A N 1
ATOM 651 C CA . ASP A 1 82 ? 1.520 12.069 1.597 1.00 83.94 82 ASP A CA 1
ATOM 652 C C . ASP A 1 82 ? 1.470 12.970 2.844 1.00 83.94 82 ASP A C 1
ATOM 654 O O . ASP A 1 82 ? 1.853 14.139 2.741 1.00 83.94 82 ASP A O 1
ATOM 658 N N . PRO A 1 83 ? 1.051 12.499 4.042 1.00 81.75 83 PRO A N 1
ATOM 659 C CA . PRO A 1 83 ? 1.064 13.345 5.233 1.00 81.75 83 PRO A CA 1
ATOM 660 C C . PRO A 1 83 ? 2.474 13.817 5.609 1.00 81.75 83 PRO A C 1
ATOM 662 O O . PRO A 1 83 ? 2.649 14.973 5.997 1.00 81.75 83 PRO A O 1
ATOM 665 N N . CYS A 1 84 ? 3.480 12.952 5.465 1.00 84.31 84 CYS A N 1
ATOM 666 C CA . CYS A 1 84 ? 4.880 13.289 5.712 1.00 84.31 84 CYS A CA 1
ATOM 667 C C . CYS A 1 84 ? 5.419 14.249 4.646 1.00 84.31 84 CYS A C 1
ATOM 669 O O . CYS A 1 84 ? 6.086 15.225 4.979 1.00 84.31 84 CYS A O 1
ATOM 671 N N . GLU A 1 85 ? 5.099 14.023 3.372 1.00 85.62 85 GLU A N 1
ATOM 672 C CA . GLU A 1 85 ? 5.510 14.899 2.268 1.00 85.62 85 GLU A CA 1
ATOM 673 C C . GLU A 1 85 ? 4.907 16.299 2.395 1.00 85.62 85 GLU A C 1
ATOM 675 O O . GLU A 1 85 ? 5.604 17.302 2.219 1.00 85.62 85 GLU A O 1
ATOM 680 N N . ASN A 1 86 ? 3.634 16.372 2.788 1.00 85.50 86 ASN A N 1
ATOM 681 C CA . ASN A 1 86 ? 2.962 17.623 3.106 1.00 85.50 86 ASN A CA 1
ATOM 682 C C . ASN A 1 86 ? 3.621 18.320 4.307 1.00 85.50 86 ASN A C 1
ATOM 684 O O . ASN A 1 86 ? 3.851 19.528 4.274 1.00 85.50 86 ASN A O 1
ATOM 688 N N . HIS A 1 87 ? 3.988 17.571 5.353 1.00 86.00 87 HIS A N 1
ATOM 689 C CA . HIS A 1 87 ? 4.742 18.124 6.482 1.00 86.00 87 HIS A CA 1
ATOM 690 C C . HIS A 1 87 ? 6.083 18.710 6.031 1.00 86.00 87 HIS A C 1
ATOM 692 O O . HIS A 1 87 ? 6.385 19.857 6.348 1.00 86.00 87 HIS A O 1
ATOM 698 N N . PHE A 1 88 ? 6.847 17.998 5.199 1.00 86.44 88 PHE A N 1
ATOM 699 C CA . PHE A 1 88 ? 8.101 18.516 4.648 1.00 86.44 88 PHE A CA 1
ATOM 700 C C . PHE A 1 88 ? 7.905 19.755 3.770 1.00 86.44 88 PHE A C 1
ATOM 702 O O . PHE A 1 88 ? 8.720 20.678 3.832 1.00 86.44 88 PHE A O 1
ATOM 709 N N . ALA A 1 89 ? 6.836 19.813 2.975 1.00 84.81 89 ALA A N 1
ATOM 710 C CA . ALA A 1 89 ? 6.498 21.000 2.197 1.00 84.81 89 ALA A CA 1
ATOM 711 C C . ALA A 1 89 ? 6.206 22.204 3.105 1.00 84.81 89 ALA A C 1
ATOM 713 O O . ALA A 1 89 ? 6.751 23.284 2.876 1.00 84.81 89 ALA A O 1
ATOM 714 N N . ASN A 1 90 ? 5.435 22.003 4.176 1.00 84.62 90 ASN A N 1
ATOM 715 C CA . ASN A 1 90 ? 5.156 23.044 5.164 1.00 84.62 90 ASN A CA 1
ATOM 716 C C . ASN A 1 90 ? 6.422 23.479 5.907 1.00 84.62 90 ASN A C 1
ATOM 718 O O . ASN A 1 90 ? 6.621 24.672 6.129 1.00 84.62 90 ASN A O 1
ATOM 722 N N . THR A 1 91 ? 7.315 22.550 6.247 1.00 84.62 91 THR A N 1
ATOM 723 C CA . THR A 1 91 ? 8.614 22.880 6.845 1.00 84.62 91 THR A CA 1
ATOM 724 C C . THR A 1 91 ? 9.427 23.770 5.909 1.00 84.62 91 THR A C 1
ATOM 726 O O . THR A 1 91 ? 9.874 24.829 6.343 1.00 84.62 91 THR A O 1
ATOM 729 N N . ARG A 1 92 ? 9.543 23.415 4.619 1.00 84.12 92 ARG A N 1
ATOM 730 C CA . ARG A 1 92 ? 10.235 24.243 3.612 1.00 84.12 92 ARG A CA 1
ATOM 731 C C . ARG A 1 92 ? 9.592 25.620 3.446 1.00 84.12 92 ARG A C 1
ATOM 733 O O . ARG A 1 92 ? 10.307 26.614 3.425 1.00 84.12 92 ARG A O 1
ATOM 740 N N . ALA A 1 93 ? 8.262 25.699 3.406 1.00 84.31 93 ALA A N 1
ATOM 741 C CA . ALA A 1 93 ? 7.545 26.974 3.308 1.00 84.31 93 ALA A CA 1
ATOM 742 C C . ALA A 1 93 ? 7.824 27.900 4.507 1.00 84.31 93 ALA A C 1
ATOM 744 O O . ALA A 1 93 ? 7.879 29.119 4.363 1.00 84.31 93 ALA A O 1
ATOM 745 N N . ASN A 1 94 ? 8.058 27.327 5.691 1.00 82.38 94 ASN A N 1
ATOM 746 C CA . ASN A 1 94 ? 8.396 28.076 6.901 1.00 82.38 94 ASN A CA 1
ATOM 747 C C . ASN A 1 94 ? 9.882 28.475 6.998 1.00 82.38 94 ASN A C 1
ATOM 749 O O . ASN A 1 94 ? 10.234 29.257 7.884 1.00 82.38 94 ASN A O 1
ATOM 753 N N . CYS A 1 95 ? 10.746 27.984 6.101 1.00 81.88 95 CYS A N 1
ATOM 754 C CA . CYS A 1 95 ? 12.167 28.347 6.042 1.00 81.88 95 CYS A CA 1
ATOM 755 C C . CYS A 1 95 ? 12.434 29.705 5.371 1.00 81.88 95 CYS A C 1
ATOM 757 O O . CYS A 1 95 ? 13.572 30.176 5.389 1.00 81.88 95 CYS A O 1
ATOM 759 N N . GLY A 1 96 ? 11.409 30.358 4.815 1.00 75.81 96 GLY A N 1
ATOM 760 C CA . GLY A 1 96 ? 11.525 31.686 4.218 1.00 75.81 96 GLY A CA 1
ATOM 761 C C . GLY A 1 96 ? 12.251 31.662 2.872 1.00 75.81 96 GLY A C 1
ATOM 762 O O . GLY A 1 96 ? 11.694 31.214 1.878 1.00 75.81 96 GLY A O 1
ATOM 763 N N . SER A 1 97 ? 13.481 32.180 2.825 1.00 71.62 97 SER A N 1
ATOM 764 C CA . SER A 1 97 ? 14.218 32.472 1.583 1.00 71.62 97 SER A CA 1
ATOM 765 C C . SER A 1 97 ? 14.904 31.270 0.922 1.00 71.62 97 SER A C 1
ATOM 767 O O . SER A 1 97 ? 15.510 31.430 -0.136 1.00 71.62 97 SER A O 1
ATOM 769 N N . THR A 1 98 ? 14.833 30.074 1.515 1.00 73.19 98 THR A N 1
ATOM 770 C CA . THR A 1 98 ? 15.445 28.858 0.962 1.00 73.19 98 THR A CA 1
ATOM 771 C C . THR A 1 98 ? 14.488 27.673 0.988 1.00 73.19 98 THR A C 1
ATOM 773 O O . THR A 1 98 ? 13.836 27.401 1.994 1.00 73.19 98 THR A O 1
ATOM 776 N N . ASN A 1 99 ? 14.475 26.918 -0.113 1.00 76.56 99 ASN A N 1
ATOM 777 C CA . ASN A 1 99 ? 13.781 25.631 -0.218 1.00 76.56 99 ASN A CA 1
ATOM 778 C C . ASN A 1 99 ? 14.612 24.460 0.338 1.00 76.56 99 ASN A C 1
ATOM 780 O O . ASN A 1 99 ? 14.109 23.340 0.430 1.00 76.56 99 ASN A O 1
ATOM 784 N N . SER A 1 1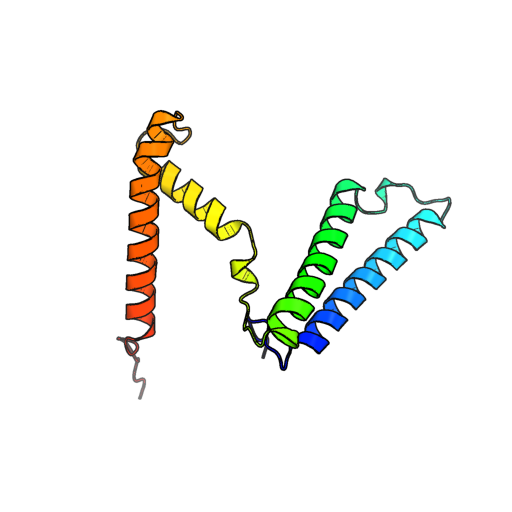00 ? 15.862 24.720 0.723 1.00 83.44 100 SER A N 1
ATOM 785 C CA . SER A 1 100 ? 16.823 23.730 1.210 1.00 83.44 100 SER A CA 1
ATOM 786 C C . SER A 1 100 ? 17.346 24.161 2.582 1.00 83.44 100 SER A C 1
ATOM 788 O O . SER A 1 100 ? 18.394 24.809 2.667 1.00 83.44 100 SER A O 1
ATOM 790 N N . PRO A 1 101 ? 16.605 23.880 3.668 1.00 81.44 101 PRO A N 1
ATOM 791 C CA . PRO A 1 101 ? 17.043 24.238 5.009 1.00 81.44 101 PRO A CA 1
ATOM 792 C C . PRO A 1 101 ? 18.284 23.462 5.441 1.00 81.44 101 PRO A C 1
ATOM 794 O O . PRO A 1 101 ? 18.426 22.273 5.158 1.00 81.44 101 PRO A O 1
ATOM 797 N N . THR A 1 102 ? 19.152 24.115 6.216 1.00 85.38 102 THR A N 1
ATOM 798 C CA . THR A 1 102 ? 20.154 23.401 7.019 1.00 85.38 102 THR A CA 1
ATOM 799 C C . THR A 1 102 ? 19.462 22.596 8.122 1.00 85.38 102 THR A C 1
ATOM 801 O O . THR A 1 102 ? 18.313 22.868 8.473 1.00 85.38 102 THR A O 1
ATOM 804 N N . CYS A 1 103 ? 20.165 21.635 8.726 1.00 84.19 103 CYS A N 1
ATOM 805 C CA . CYS A 1 103 ? 19.603 20.814 9.805 1.00 84.19 103 CYS A CA 1
ATOM 806 C C . CYS A 1 103 ? 19.020 21.673 10.952 1.00 84.19 103 CYS A C 1
ATOM 808 O O . CYS A 1 103 ? 17.881 21.473 11.372 1.00 84.19 103 CYS A O 1
ATOM 810 N N . THR A 1 104 ? 19.736 22.719 11.378 1.00 84.88 104 THR A N 1
ATOM 811 C CA . THR A 1 104 ? 19.277 23.656 12.420 1.00 84.88 104 THR A CA 1
ATOM 812 C C . THR A 1 104 ? 18.025 24.440 12.007 1.00 84.88 104 THR A C 1
ATOM 814 O O . THR A 1 104 ? 17.140 24.681 12.830 1.00 84.88 104 THR A O 1
ATOM 817 N N . MET A 1 105 ? 17.914 24.825 10.729 1.00 84.31 105 MET A N 1
ATOM 818 C CA . MET A 1 105 ? 16.723 25.500 10.199 1.00 84.31 105 MET A CA 1
ATOM 819 C C . MET A 1 105 ? 15.525 24.555 10.123 1.00 84.31 105 MET A C 1
ATOM 821 O O . MET A 1 105 ? 14.416 24.955 10.469 1.00 84.31 105 MET A O 1
ATOM 825 N N . ALA A 1 106 ? 15.743 23.301 9.722 1.00 84.31 106 ALA A N 1
ATOM 826 C CA . ALA A 1 106 ? 14.690 22.298 9.663 1.00 84.31 106 ALA A CA 1
ATOM 827 C C . ALA A 1 106 ? 14.071 22.073 11.050 1.00 84.31 106 ALA A C 1
ATOM 829 O O . ALA A 1 106 ? 12.853 22.124 11.173 1.00 84.31 106 ALA A O 1
ATOM 830 N N . VAL A 1 107 ? 14.886 21.951 12.106 1.00 84.25 107 VAL A N 1
ATOM 831 C CA . VAL A 1 107 ? 14.400 21.780 13.491 1.00 84.25 107 VAL A CA 1
ATOM 832 C C . VAL A 1 107 ? 13.562 22.972 13.968 1.00 84.25 107 VAL A C 1
ATOM 834 O O . VAL A 1 107 ? 12.550 22.793 14.649 1.00 84.25 107 VAL A O 1
ATOM 837 N N . SER A 1 108 ? 13.952 24.204 13.628 1.00 82.81 108 SER A N 1
ATOM 838 C CA . SER A 1 108 ? 13.186 25.389 14.040 1.00 82.81 108 SER A CA 1
ATOM 839 C C . SER A 1 108 ? 11.876 25.546 13.257 1.00 82.81 108 SER A C 1
ATOM 841 O O . SER A 1 108 ? 10.873 25.996 13.817 1.00 82.81 108 SER A O 1
ATOM 843 N N . CYS A 1 109 ? 11.864 25.146 11.984 1.00 84.38 109 CYS A N 1
ATOM 844 C CA . CYS A 1 109 ? 10.696 25.231 11.107 1.00 84.38 109 CYS A CA 1
ATOM 845 C C . CYS A 1 109 ? 9.719 24.066 11.307 1.00 84.38 109 CYS A C 1
ATOM 847 O O . CYS A 1 109 ? 8.517 24.258 11.138 1.00 84.38 109 CYS A O 1
ATOM 849 N N . ASP A 1 110 ? 10.203 22.906 11.750 1.00 84.69 110 ASP A N 1
ATOM 850 C CA . ASP A 1 110 ? 9.399 21.727 12.085 1.00 84.69 110 ASP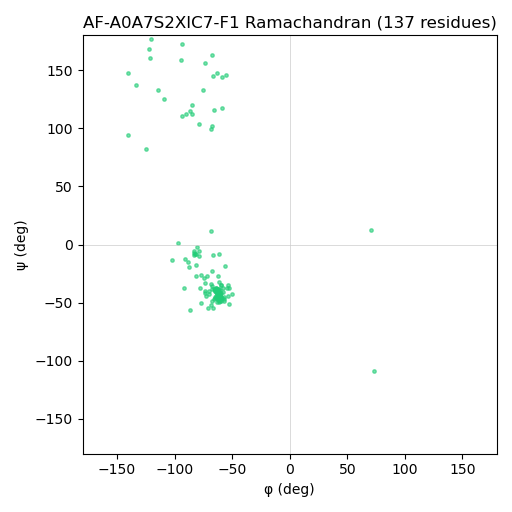 A CA 1
ATOM 851 C C . ASP A 1 110 ? 8.333 22.041 13.146 1.00 84.69 110 ASP A C 1
ATOM 853 O O . ASP A 1 110 ? 7.149 21.7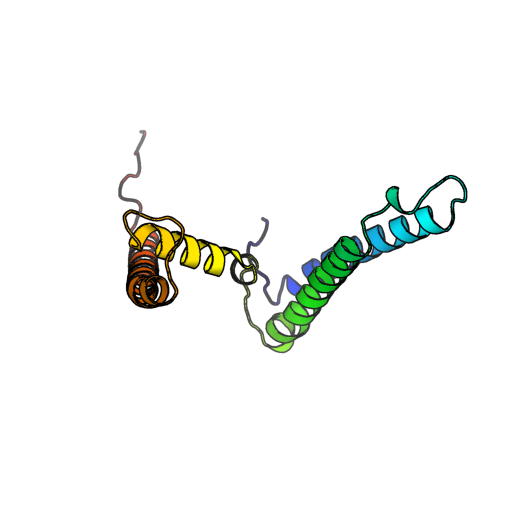62 12.954 1.00 84.69 110 ASP A O 1
ATOM 857 N N . LYS A 1 111 ? 8.718 22.763 14.209 1.00 80.81 111 LYS A N 1
ATOM 858 C CA . LYS A 1 111 ? 7.782 23.223 15.250 1.00 80.81 111 LYS A CA 1
ATOM 859 C C . LYS A 1 111 ? 6.651 24.090 14.684 1.00 80.81 111 LYS A C 1
ATOM 861 O O . LYS A 1 111 ? 5.510 23.986 15.130 1.00 80.81 111 LYS A O 1
ATOM 866 N N . LYS A 1 112 ? 6.953 24.938 13.694 1.00 80.19 112 LYS A N 1
ATOM 867 C CA . LYS A 1 112 ? 5.961 25.803 13.032 1.00 80.19 112 LYS A CA 1
ATOM 868 C C . LYS A 1 112 ? 5.053 25.002 12.100 1.00 80.19 112 LYS A C 1
ATOM 870 O O . LYS A 1 112 ? 3.842 25.211 12.105 1.00 80.19 112 LYS A O 1
ATOM 875 N N . ALA A 1 113 ? 5.621 24.060 11.348 1.00 79.88 113 ALA A N 1
ATOM 876 C CA . ALA A 1 113 ? 4.870 23.158 10.481 1.00 79.88 113 ALA A CA 1
ATOM 877 C C . ALA A 1 113 ? 3.889 22.285 11.284 1.00 79.88 113 ALA A C 1
ATOM 879 O O . ALA A 1 113 ? 2.731 22.152 10.889 1.00 79.88 113 ALA A O 1
ATOM 880 N N . GLY A 1 114 ? 4.305 21.781 12.452 1.00 78.56 114 GLY A N 1
ATOM 881 C CA . GLY A 1 114 ? 3.434 21.036 13.365 1.00 78.56 114 GLY A CA 1
ATOM 882 C C . GLY A 1 114 ? 2.243 21.861 13.867 1.00 78.56 114 GLY A C 1
ATOM 883 O O . GLY A 1 114 ? 1.102 21.406 13.800 1.00 78.56 114 GLY A O 1
ATOM 884 N N . ALA A 1 115 ? 2.475 23.109 14.290 1.00 80.25 115 ALA A N 1
ATOM 885 C CA . ALA A 1 115 ? 1.401 24.012 14.719 1.00 80.25 115 ALA A CA 1
ATOM 886 C C . ALA A 1 115 ? 0.423 24.363 13.576 1.00 80.25 115 ALA A C 1
ATOM 888 O O . ALA A 1 115 ? -0.792 24.448 13.782 1.00 80.25 115 ALA A O 1
ATOM 889 N N . TYR A 1 116 ? 0.934 24.531 12.352 1.00 78.94 116 TYR A N 1
ATOM 890 C CA . TYR A 1 116 ? 0.100 24.732 11.166 1.00 78.94 116 TYR A CA 1
ATOM 891 C C . TYR A 1 116 ? -0.769 23.503 10.857 1.00 78.94 116 TYR A C 1
ATOM 893 O O . TYR A 1 116 ? -1.962 23.636 10.583 1.00 78.94 116 TYR A O 1
ATOM 901 N N . ALA A 1 117 ? -0.201 22.297 10.934 1.00 75.62 117 ALA A N 1
ATOM 902 C CA . ALA A 1 117 ? -0.943 21.064 10.691 1.00 75.62 117 ALA A CA 1
ATOM 903 C C . ALA A 1 117 ? -2.099 20.888 11.690 1.00 75.62 117 ALA A C 1
ATOM 905 O O . ALA A 1 117 ? -3.212 20.542 11.286 1.00 75.62 117 ALA A O 1
ATOM 906 N N . GLU A 1 118 ? -1.859 21.185 12.969 1.00 78.56 118 GLU A N 1
ATOM 907 C CA . GLU A 1 118 ? -2.877 21.090 14.016 1.00 78.56 118 GLU A CA 1
ATOM 908 C C . GLU A 1 118 ? -3.990 22.130 13.835 1.00 78.56 118 GLU A C 1
ATOM 910 O O . GLU A 1 118 ? -5.172 21.786 13.791 1.00 78.56 118 GLU A O 1
ATOM 915 N N . SER A 1 119 ? -3.633 23.397 13.609 1.00 73.81 119 SER A N 1
ATOM 916 C CA . SER A 1 119 ? -4.624 24.452 13.342 1.00 73.81 119 SER A CA 1
ATOM 917 C C . SER A 1 119 ? -5.454 24.176 12.081 1.00 73.81 119 SER A C 1
ATOM 919 O O . SER A 1 119 ? -6.672 24.364 12.089 1.00 73.81 119 SER A O 1
ATOM 921 N N . SER A 1 120 ? -4.841 23.649 11.015 1.00 75.25 120 SER A N 1
ATOM 922 C CA . SER A 1 120 ? -5.554 23.250 9.795 1.00 75.25 120 SER A CA 1
ATOM 923 C C . SER A 1 120 ? -6.561 22.122 10.049 1.00 75.25 120 SER A C 1
ATOM 925 O O . SER A 1 120 ? -7.664 22.150 9.495 1.00 75.25 120 SER A O 1
ATOM 927 N N . ARG A 1 121 ? -6.226 21.143 10.905 1.00 72.56 121 ARG A N 1
ATOM 928 C CA . ARG A 1 121 ? -7.156 20.074 11.312 1.00 72.56 121 ARG A CA 1
ATOM 929 C C . ARG A 1 121 ? -8.355 20.631 12.069 1.00 72.56 121 ARG A C 1
ATOM 931 O O . ARG A 1 121 ? -9.481 20.287 11.719 1.00 72.56 121 ARG A O 1
ATOM 938 N N . VAL A 1 122 ? -8.125 21.523 13.032 1.00 73.12 122 VAL A N 1
ATOM 939 C CA . VAL A 1 122 ? -9.192 22.173 13.812 1.00 73.12 122 VAL A CA 1
ATOM 940 C C . VAL A 1 122 ? -10.126 22.977 12.905 1.00 73.12 122 VAL A C 1
ATOM 942 O O . VAL A 1 122 ? -11.341 22.814 12.974 1.00 73.12 122 VAL A O 1
ATOM 945 N N . ILE A 1 123 ? -9.582 23.787 11.991 1.00 71.00 123 ILE A N 1
ATOM 946 C CA . ILE A 1 123 ? -10.388 24.578 11.044 1.00 71.00 123 ILE A CA 1
ATOM 947 C C . ILE A 1 123 ? -11.227 23.666 10.141 1.00 71.00 123 ILE A C 1
ATOM 949 O O . ILE A 1 123 ? -12.413 23.918 9.939 1.00 71.00 123 ILE A O 1
ATOM 953 N N . LYS A 1 124 ? -10.642 22.585 9.611 1.00 70.62 124 LYS A N 1
ATOM 954 C CA . LYS A 1 124 ? -11.371 21.626 8.767 1.00 70.62 124 LYS A CA 1
ATOM 955 C C . LYS A 1 124 ? -12.467 20.892 9.538 1.00 70.62 124 LYS A C 1
ATOM 957 O O . LYS A 1 124 ? -13.550 20.718 8.990 1.00 70.62 124 LYS A O 1
ATOM 962 N N . ALA A 1 125 ? -12.211 20.499 10.785 1.00 65.88 125 ALA A N 1
ATOM 963 C CA . ALA A 1 125 ? -13.213 19.874 11.646 1.00 65.88 125 ALA A CA 1
ATOM 964 C C . ALA A 1 125 ? -14.379 20.833 11.936 1.00 65.88 125 ALA A C 1
ATOM 966 O O . ALA A 1 125 ? -15.538 20.455 11.783 1.00 65.88 125 ALA A O 1
ATOM 967 N N . ASN A 1 126 ? -14.077 22.096 12.246 1.00 63.62 126 ASN A N 1
ATOM 968 C CA . ASN A 1 126 ? -15.088 23.127 12.484 1.00 63.62 126 ASN A CA 1
ATOM 969 C C . ASN A 1 126 ? -15.914 23.428 11.223 1.00 63.62 126 ASN A C 1
ATOM 971 O O . ASN A 1 126 ? -17.132 23.554 11.304 1.00 63.62 126 ASN A O 1
ATOM 975 N N . ASN A 1 127 ? -15.280 23.478 10.049 1.00 60.50 127 ASN A N 1
ATOM 976 C CA . ASN A 1 127 ? -15.973 23.701 8.776 1.00 60.50 127 ASN A CA 1
ATOM 977 C C . ASN A 1 127 ? -16.806 22.492 8.321 1.00 60.50 127 ASN A C 1
ATOM 979 O O . ASN A 1 127 ? -17.784 22.675 7.607 1.00 60.50 127 ASN A O 1
ATOM 983 N N . ALA A 1 128 ? -16.434 21.271 8.716 1.00 60.34 128 ALA A N 1
ATOM 984 C CA . ALA A 1 128 ? -17.227 20.069 8.459 1.00 60.34 128 ALA A CA 1
ATOM 985 C C . ALA A 1 128 ? -18.435 19.942 9.408 1.00 60.34 128 ALA A C 1
ATOM 987 O O . ALA A 1 128 ? -19.425 19.311 9.048 1.00 60.34 128 ALA A O 1
ATOM 988 N N . ALA A 1 129 ? -18.355 20.536 10.604 1.00 54.12 129 ALA A N 1
ATOM 989 C CA . ALA A 1 129 ? -19.441 20.586 11.585 1.00 54.12 129 ALA A CA 1
ATOM 990 C C . ALA A 1 129 ? -20.390 21.785 11.391 1.00 54.12 129 ALA A C 1
ATOM 992 O O . ALA A 1 129 ? -21.512 21.771 11.896 1.00 54.12 129 ALA A O 1
ATOM 993 N N . ALA A 1 130 ? -19.959 22.824 10.671 1.00 44.03 130 ALA A N 1
ATOM 994 C CA . ALA A 1 130 ? -20.800 23.965 10.340 1.00 44.03 130 ALA A CA 1
ATOM 995 C C . ALA A 1 130 ? -21.794 23.597 9.219 1.00 44.03 130 ALA A C 1
ATOM 997 O O . ALA A 1 130 ? -21.379 23.040 8.197 1.00 44.03 130 ALA A O 1
ATOM 998 N N . PRO A 1 131 ? -23.096 23.923 9.344 1.00 44.78 131 PRO A N 1
ATOM 999 C CA . PRO A 1 131 ? -24.001 23.836 8.206 1.00 44.78 131 PRO A CA 1
ATOM 1000 C C . PRO A 1 131 ? -23.480 24.745 7.077 1.00 44.78 131 PRO A C 1
ATOM 1002 O O . PRO A 1 131 ? -22.921 25.810 7.360 1.00 44.78 131 PRO A O 1
ATOM 1005 N N . PRO A 1 132 ? -23.625 24.351 5.799 1.00 47.59 132 PRO A N 1
ATOM 1006 C CA . PRO A 1 132 ? -23.087 25.124 4.688 1.00 47.59 132 PRO A CA 1
ATOM 1007 C C . PRO A 1 132 ? -23.680 26.538 4.698 1.00 47.59 132 PRO A C 1
ATOM 1009 O O . PRO A 1 132 ? -24.884 26.716 4.531 1.00 47.59 132 PRO A O 1
ATOM 1012 N N . LEU A 1 133 ? -22.812 27.542 4.870 1.00 49.09 133 LEU A N 1
ATOM 1013 C CA . LEU A 1 133 ? -23.153 28.969 4.996 1.00 49.09 133 LEU A CA 1
ATOM 1014 C C . LEU A 1 133 ? -23.864 29.566 3.767 1.00 49.09 133 LEU A C 1
ATOM 1016 O O . LEU A 1 133 ? -24.354 30.688 3.835 1.00 49.09 133 LEU A O 1
ATOM 1020 N N . PHE A 1 134 ? -23.961 28.826 2.660 1.00 42.75 134 PHE A N 1
ATOM 1021 C CA . PHE A 1 134 ? -24.725 29.220 1.481 1.00 42.75 134 PHE A CA 1
ATOM 1022 C C . PHE A 1 134 ? -25.450 28.015 0.874 1.00 42.75 134 PHE A C 1
ATOM 1024 O O . PHE A 1 134 ? -24.905 27.301 0.033 1.00 42.75 134 PHE A O 1
ATOM 1031 N N . GLN A 1 135 ? -26.713 27.820 1.254 1.00 38.66 135 GLN A N 1
ATOM 1032 C CA . GLN A 1 135 ? -27.676 27.153 0.382 1.00 38.66 135 GLN A CA 1
ATOM 1033 C C . GLN A 1 135 ? -28.247 28.216 -0.560 1.00 38.66 135 GLN A C 1
ATOM 1035 O O . GLN A 1 135 ? -28.947 29.128 -0.125 1.00 38.66 135 GLN A O 1
ATOM 1040 N N . ARG A 1 136 ? -27.946 28.128 -1.860 1.00 35.56 136 ARG A N 1
ATOM 1041 C CA . ARG A 1 136 ? -28.744 28.848 -2.859 1.00 35.56 136 ARG A CA 1
ATOM 1042 C C . ARG A 1 136 ? -30.129 28.206 -2.872 1.00 35.56 136 ARG A C 1
ATOM 1044 O O . ARG A 1 136 ? -30.298 27.128 -3.435 1.00 35.56 136 ARG A O 1
ATOM 1051 N N . HIS A 1 137 ? -31.101 28.850 -2.234 1.00 33.81 137 HIS A N 1
ATOM 1052 C CA . HIS A 1 137 ? -32.504 28.636 -2.559 1.00 33.81 137 HIS A CA 1
ATOM 1053 C C . HIS A 1 137 ? -32.741 29.216 -3.950 1.00 33.81 137 HIS A C 1
ATOM 1055 O O . HIS A 1 137 ? -32.864 30.427 -4.116 1.00 33.81 137 HIS A O 1
ATOM 1061 N N . ASN A 1 138 ? -32.754 28.340 -4.948 1.00 35.97 138 ASN A N 1
ATOM 1062 C CA . ASN A 1 138 ? -33.428 28.648 -6.193 1.00 35.97 138 ASN A CA 1
ATOM 1063 C C . ASN A 1 138 ? -34.863 28.153 -6.019 1.00 35.97 138 ASN A C 1
ATOM 1065 O O . ASN A 1 138 ? -35.077 26.956 -5.824 1.00 35.97 138 ASN A O 1
ATOM 1069 N N . TYR A 1 139 ? -35.780 29.119 -5.979 1.00 37.88 139 TYR A N 1
ATOM 1070 C CA . TYR A 1 139 ? -37.217 28.918 -6.137 1.00 37.88 139 TYR A CA 1
ATOM 1071 C C . TYR A 1 139 ? -37.523 28.199 -7.453 1.00 37.88 139 TYR A C 1
ATOM 1073 O O . TYR A 1 139 ? -36.790 28.458 -8.438 1.00 37.88 139 TYR A O 1
#

Solvent-accessible surface area (backbone atoms only — not comparable to full-atom values): 8068 Å² total; per-residue (Å²): 134,85,71,80,50,44,32,58,90,47,37,62,67,51,38,52,50,47,52,51,52,50,49,54,53,53,52,50,48,48,56,41,73,73,34,90,89,52,52,78,81,77,49,70,52,71,69,58,45,56,49,50,54,50,51,45,54,51,50,39,52,47,38,51,52,42,16,60,72,60,66,36,74,43,51,67,80,74,75,50,62,62,67,58,53,51,45,52,50,41,22,33,66,59,51,67,94,38,84,73,64,53,74,73,51,43,62,63,16,40,61,52,28,52,53,50,55,51,52,52,49,52,52,52,53,53,59,71,70,43,78,76,94,73,75,84,82,77,130